Protein AF-A0A917UNG3-F1 (afdb_monomer_lite)

Structure (mmCIF, N/CA/C/O backbone):
data_AF-A0A917UNG3-F1
#
_entry.id   AF-A0A917UNG3-F1
#
loop_
_atom_site.group_PDB
_atom_site.id
_atom_site.type_symbol
_atom_site.label_atom_id
_atom_site.label_alt_id
_atom_site.label_comp_id
_atom_site.label_asym_id
_atom_site.label_entity_id
_atom_site.label_seq_id
_atom_site.pdbx_PDB_ins_code
_atom_site.Cartn_x
_atom_site.Cartn_y
_atom_site.Cartn_z
_atom_site.occupancy
_atom_site.B_iso_or_equiv
_atom_site.auth_seq_id
_atom_site.auth_comp_id
_atom_site.auth_asym_id
_atom_site.auth_atom_id
_atom_site.pdbx_PDB_model_num
ATOM 1 N N . MET A 1 1 ? 57.508 16.792 -42.047 1.00 43.53 1 MET A N 1
ATOM 2 C CA . MET A 1 1 ? 57.304 18.054 -41.304 1.00 43.53 1 MET A CA 1
ATOM 3 C C . MET A 1 1 ? 55.805 18.259 -41.135 1.00 43.53 1 MET A C 1
ATOM 5 O O . MET A 1 1 ? 55.122 18.551 -42.105 1.00 43.53 1 MET A O 1
ATOM 9 N N . LEU A 1 2 ? 55.285 17.939 -39.946 1.00 44.38 2 LEU A N 1
ATOM 10 C CA . LEU A 1 2 ? 53.862 18.017 -39.610 1.00 44.38 2 LEU A CA 1
ATOM 11 C C . LEU A 1 2 ? 53.456 19.466 -39.311 1.00 44.38 2 LEU A C 1
ATOM 13 O O . LEU A 1 2 ? 53.885 20.000 -38.296 1.00 44.38 2 LEU A O 1
ATOM 17 N N . THR A 1 3 ? 52.541 20.039 -40.087 1.00 54.66 3 THR A N 1
ATOM 18 C CA . THR A 1 3 ? 51.684 21.157 -39.641 1.00 54.66 3 THR A CA 1
ATOM 19 C C . THR A 1 3 ? 50.351 21.109 -40.379 1.00 54.66 3 THR A C 1
ATOM 21 O O . THR A 1 3 ? 50.034 21.930 -41.234 1.00 54.66 3 THR A O 1
ATOM 24 N N . ARG A 1 4 ? 49.529 20.110 -40.049 1.00 50.25 4 ARG A N 1
ATOM 25 C CA . ARG A 1 4 ? 48.112 20.110 -40.437 1.00 50.25 4 ARG A CA 1
ATOM 26 C C . ARG A 1 4 ? 47.248 19.423 -39.383 1.00 50.25 4 ARG A C 1
ATOM 28 O O . ARG A 1 4 ? 46.488 18.520 -39.691 1.00 50.25 4 ARG A O 1
ATOM 35 N N . TRP A 1 5 ? 47.417 19.821 -38.124 1.00 50.56 5 TRP A N 1
ATOM 36 C CA . TRP A 1 5 ? 46.654 19.274 -36.997 1.00 50.56 5 TRP A CA 1
ATOM 37 C C . TRP A 1 5 ? 46.391 20.327 -35.918 1.00 50.56 5 TRP A C 1
ATOM 39 O O . TRP A 1 5 ? 46.641 20.101 -34.743 1.00 50.56 5 TRP A O 1
ATOM 49 N N . ASN A 1 6 ? 45.911 21.515 -36.296 1.00 56.78 6 ASN A N 1
ATOM 50 C CA . ASN A 1 6 ? 45.450 22.465 -35.279 1.00 56.78 6 ASN A CA 1
ATOM 51 C C . ASN A 1 6 ? 44.315 23.373 -35.763 1.00 56.78 6 ASN A C 1
ATOM 53 O O . ASN A 1 6 ? 44.418 24.593 -35.767 1.00 56.78 6 ASN A O 1
ATOM 57 N N . ALA A 1 7 ? 43.213 22.759 -36.199 1.00 53.22 7 ALA A N 1
ATOM 58 C CA . ALA A 1 7 ? 41.981 23.479 -36.534 1.00 53.22 7 ALA A CA 1
ATOM 59 C C . ALA A 1 7 ? 40.716 22.813 -35.959 1.00 53.22 7 ALA A C 1
ATOM 61 O O . ALA A 1 7 ? 39.619 23.043 -36.455 1.00 53.22 7 ALA A O 1
ATOM 62 N N . ALA A 1 8 ? 40.854 21.987 -34.916 1.00 49.03 8 ALA A N 1
ATOM 63 C CA . ALA A 1 8 ? 39.733 21.274 -34.292 1.00 49.03 8 ALA A CA 1
ATOM 64 C C . ALA A 1 8 ? 39.505 21.659 -32.818 1.00 49.03 8 ALA A C 1
ATOM 66 O O . ALA A 1 8 ? 38.827 20.946 -32.088 1.00 49.03 8 ALA A O 1
ATOM 67 N N . LEU A 1 9 ? 40.017 22.812 -32.372 1.00 49.12 9 LEU A N 1
ATOM 68 C CA . LEU A 1 9 ? 39.648 23.413 -31.082 1.00 49.12 9 LEU A CA 1
ATOM 69 C C . LEU A 1 9 ? 38.405 24.299 -31.233 1.00 49.12 9 LEU A C 1
ATOM 71 O O . LEU A 1 9 ? 38.403 25.482 -30.901 1.00 49.12 9 LEU A O 1
ATOM 75 N N . ARG A 1 10 ? 37.331 23.728 -31.780 1.00 54.03 10 ARG A N 1
ATOM 76 C CA . ARG A 1 10 ? 36.032 24.393 -31.870 1.00 54.03 10 ARG A CA 1
ATOM 77 C C . ARG A 1 10 ? 34.933 23.370 -31.653 1.00 54.03 10 ARG A C 1
ATOM 79 O O . ARG A 1 10 ? 34.353 22.902 -32.613 1.00 54.03 10 ARG A O 1
ATOM 86 N N . VAL A 1 11 ? 34.713 23.006 -30.395 1.00 52.62 11 VAL A N 1
ATOM 87 C CA . VAL A 1 11 ? 33.406 22.805 -29.746 1.00 52.62 11 VAL A CA 1
ATOM 88 C C . VAL A 1 11 ? 33.726 22.517 -28.281 1.00 52.62 11 VAL A C 1
ATOM 90 O O . VAL A 1 11 ? 34.407 21.547 -27.960 1.00 52.62 11 VAL A O 1
ATOM 93 N N . GLY A 1 12 ? 33.266 23.394 -27.390 1.00 49.66 12 GLY A N 1
ATOM 94 C CA . GLY A 1 12 ? 33.350 23.178 -25.955 1.00 49.66 12 GLY A CA 1
ATOM 95 C C . GLY A 1 12 ? 32.573 21.924 -25.577 1.00 49.66 12 GLY A C 1
ATOM 96 O O . GLY A 1 12 ? 31.346 21.927 -25.556 1.00 49.66 12 GLY A O 1
ATOM 97 N N . THR A 1 13 ? 33.282 20.851 -25.249 1.00 51.31 13 THR A N 1
ATOM 98 C CA . THR A 1 13 ? 32.695 19.665 -24.628 1.00 51.31 13 THR A CA 1
ATOM 99 C C . THR A 1 13 ? 32.5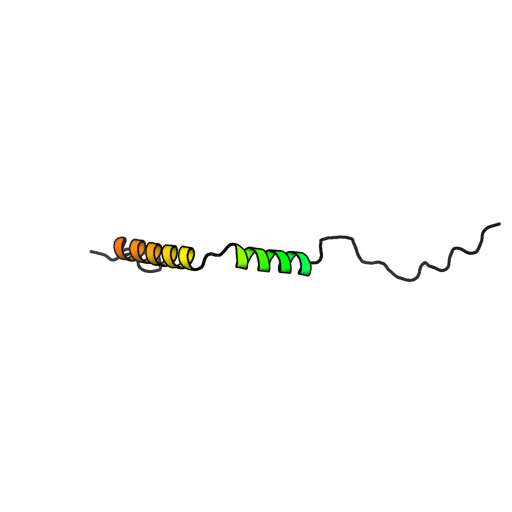62 19.917 -23.128 1.00 51.31 13 THR A C 1
ATOM 101 O O . THR A 1 13 ? 33.272 19.335 -22.310 1.00 51.31 13 THR A O 1
ATOM 104 N N . ALA A 1 14 ? 31.653 20.816 -22.746 1.00 52.84 14 ALA A N 1
ATOM 105 C CA . ALA A 1 14 ? 31.179 20.910 -21.370 1.00 52.84 14 ALA A CA 1
ATOM 106 C C . ALA A 1 14 ? 30.150 19.793 -21.133 1.00 52.84 14 ALA A C 1
ATOM 108 O O . ALA A 1 14 ? 28.946 20.014 -21.095 1.00 52.84 14 ALA A O 1
ATOM 109 N N . GLY A 1 15 ? 30.646 18.566 -21.018 1.00 54.97 15 GLY A N 1
ATOM 110 C CA . GLY A 1 15 ? 29.859 17.378 -20.710 1.00 54.97 15 GLY A CA 1
ATOM 111 C C . GLY A 1 15 ? 30.682 16.456 -19.828 1.00 54.97 15 GLY A C 1
ATOM 112 O O . GLY A 1 15 ? 31.167 15.427 -20.277 1.00 54.97 15 GLY A O 1
ATOM 113 N N . SER A 1 16 ? 30.911 16.875 -18.582 1.00 56.69 16 SER A N 1
ATOM 114 C CA . SER A 1 16 ? 31.498 16.030 -17.534 1.00 56.69 16 SER A CA 1
ATOM 115 C C . SER A 1 16 ? 30.757 14.680 -17.507 1.00 56.69 16 SER A C 1
ATOM 117 O O . SER A 1 16 ? 29.524 14.709 -17.500 1.00 56.69 16 SER A O 1
ATOM 119 N N . PRO A 1 17 ? 31.431 13.511 -17.464 1.00 53.19 17 PRO A N 1
ATOM 120 C CA . PRO A 1 17 ? 30.779 12.200 -17.473 1.00 53.19 17 PRO A CA 1
ATOM 121 C C . PRO A 1 17 ? 30.225 11.882 -16.078 1.00 53.19 17 PRO A C 1
ATOM 123 O O . PRO A 1 17 ? 30.488 10.836 -15.491 1.00 53.19 17 PRO A O 1
ATOM 126 N N . ARG A 1 18 ? 29.507 12.834 -15.483 1.00 59.12 18 ARG A N 1
ATOM 127 C CA . ARG A 1 18 ? 28.858 12.649 -14.201 1.00 59.12 18 ARG A CA 1
ATOM 128 C C . ARG A 1 18 ? 27.466 12.109 -14.457 1.00 59.12 18 ARG A C 1
ATOM 130 O O . ARG A 1 18 ? 26.562 12.844 -14.843 1.00 59.12 18 ARG A O 1
ATOM 137 N N . SER A 1 19 ? 27.317 10.852 -14.059 1.00 63.78 19 SER A N 1
ATOM 138 C CA . SER A 1 19 ? 26.067 10.147 -13.770 1.00 63.78 19 SER A CA 1
ATOM 139 C C . SER A 1 19 ? 25.427 9.463 -14.983 1.00 63.78 19 SER A C 1
ATOM 141 O O . SER A 1 19 ? 25.231 10.112 -16.011 1.00 63.78 19 SER A O 1
ATOM 143 N N . PRO A 1 20 ? 25.033 8.175 -14.873 1.00 57.78 20 PRO A N 1
ATOM 144 C CA . PRO A 1 20 ? 24.107 7.592 -15.834 1.00 57.78 20 PRO A CA 1
ATOM 145 C C . PRO A 1 20 ? 22.882 8.504 -15.903 1.00 57.78 20 PRO A C 1
ATOM 147 O O . PRO A 1 20 ? 22.362 8.940 -14.872 1.00 57.78 20 PRO A O 1
ATOM 150 N N . SER A 1 21 ? 22.491 8.859 -17.124 1.00 66.69 21 SER A N 1
ATOM 151 C CA . SER A 1 21 ? 21.425 9.813 -17.400 1.00 66.69 2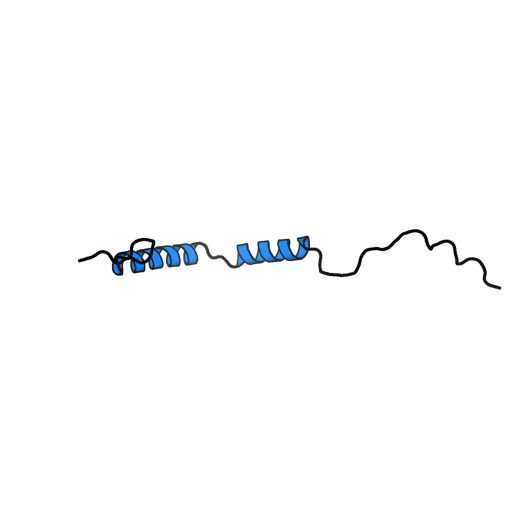1 SER A CA 1
ATOM 152 C C . SER A 1 21 ? 20.204 9.478 -16.547 1.00 66.69 21 SER A C 1
ATOM 154 O O . SER A 1 21 ? 19.708 8.350 -16.552 1.00 66.69 21 SER A O 1
ATOM 156 N N . CYS A 1 22 ? 19.743 10.468 -15.783 1.00 65.94 22 CYS A N 1
ATOM 157 C CA . CYS A 1 22 ? 18.640 10.374 -14.825 1.00 65.94 22 CYS A CA 1
ATOM 158 C C . CYS A 1 22 ? 17.446 9.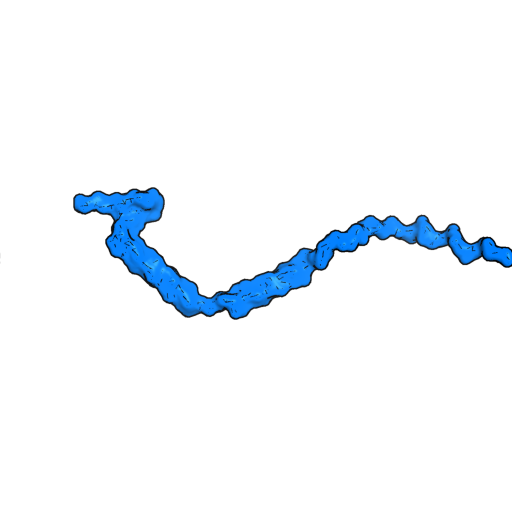551 -15.367 1.00 65.94 22 CYS A C 1
ATOM 160 O O . CYS A 1 22 ? 16.829 8.775 -14.644 1.00 65.94 22 CYS A O 1
ATOM 162 N N . CYS A 1 23 ? 17.194 9.616 -16.678 1.00 77.81 23 CYS A N 1
ATOM 163 C CA . CYS A 1 23 ? 16.168 8.864 -17.397 1.00 77.81 23 CYS A CA 1
ATOM 164 C C . CYS A 1 23 ? 16.309 7.331 -17.326 1.00 77.81 23 CYS A C 1
ATOM 166 O O . CYS A 1 23 ? 15.314 6.653 -17.076 1.00 77.81 23 CYS A O 1
ATOM 168 N N . ALA A 1 24 ? 17.508 6.769 -17.521 1.00 81.69 24 ALA A N 1
ATOM 169 C CA . ALA A 1 24 ? 17.716 5.316 -17.524 1.00 81.69 24 ALA A CA 1
ATOM 170 C C . ALA A 1 24 ? 17.562 4.726 -16.114 1.00 81.69 24 ALA A C 1
ATOM 172 O O . ALA A 1 24 ? 16.891 3.709 -15.918 1.00 81.69 24 ALA A O 1
ATOM 173 N N . LEU A 1 25 ? 18.099 5.428 -15.113 1.00 85.94 25 LEU A N 1
ATOM 174 C CA . LEU A 1 25 ? 17.903 5.090 -13.706 1.00 85.94 25 LEU A CA 1
ATOM 175 C C . LEU A 1 25 ? 16.422 5.194 -13.311 1.00 85.94 25 LEU A C 1
ATOM 177 O O . LEU A 1 25 ? 15.894 4.300 -12.654 1.00 85.94 25 LEU A O 1
ATOM 181 N N . HIS A 1 26 ? 15.723 6.244 -13.745 1.00 86.94 26 HIS A N 1
ATOM 182 C CA . HIS A 1 26 ? 14.302 6.425 -13.449 1.00 86.94 26 HIS A CA 1
ATOM 183 C C . HIS A 1 26 ? 13.418 5.367 -14.122 1.00 86.94 26 HIS A C 1
ATOM 185 O O . HIS A 1 26 ? 12.466 4.891 -13.501 1.00 86.94 26 HIS A O 1
ATOM 191 N N . ALA A 1 27 ? 13.733 4.958 -15.354 1.00 87.56 27 ALA A N 1
ATOM 192 C CA . ALA A 1 27 ? 13.035 3.872 -16.040 1.00 87.56 27 ALA A CA 1
ATOM 193 C C . ALA A 1 27 ? 13.198 2.544 -15.287 1.00 87.56 27 ALA A C 1
ATOM 195 O O . ALA A 1 27 ? 12.210 1.856 -15.015 1.00 87.56 27 ALA A O 1
ATOM 196 N N . TYR A 1 28 ? 14.424 2.236 -14.859 1.00 85.69 28 TYR A N 1
ATOM 197 C CA . TYR A 1 28 ? 14.713 1.047 -14.064 1.00 85.69 28 TYR A CA 1
ATOM 198 C C . TYR A 1 28 ? 14.015 1.070 -12.697 1.00 85.69 28 TYR A C 1
ATOM 200 O O . TYR A 1 28 ? 13.374 0.094 -12.311 1.00 85.69 28 TYR A O 1
ATOM 208 N N . LEU A 1 29 ? 14.053 2.196 -11.978 1.00 85.06 29 LEU A N 1
ATOM 209 C CA . LEU A 1 29 ? 13.366 2.340 -10.690 1.00 85.06 29 LEU A CA 1
ATOM 210 C C . LEU A 1 29 ? 11.842 2.253 -10.833 1.00 85.06 29 LEU A C 1
ATOM 212 O O . LEU A 1 29 ? 11.184 1.685 -9.964 1.00 85.06 29 LEU A O 1
ATOM 216 N N . ARG A 1 30 ? 11.266 2.765 -11.929 1.00 83.88 30 ARG A N 1
ATOM 217 C CA . ARG A 1 30 ? 9.834 2.626 -12.225 1.00 83.88 30 ARG A CA 1
ATOM 218 C C . ARG A 1 30 ? 9.463 1.165 -12.463 1.00 83.88 30 ARG A C 1
ATOM 220 O O . ARG A 1 30 ? 8.518 0.691 -11.838 1.00 83.88 30 ARG A O 1
ATOM 227 N N . TRP A 1 31 ? 10.206 0.459 -13.316 1.00 86.00 31 TRP A N 1
ATOM 228 C CA . TRP A 1 31 ? 9.982 -0.964 -13.569 1.00 86.00 31 TRP A CA 1
ATOM 229 C C . TRP A 1 31 ? 10.133 -1.777 -12.278 1.00 86.00 31 TRP A C 1
ATOM 231 O O . TRP A 1 31 ? 9.223 -2.514 -11.910 1.00 86.00 31 TRP A O 1
ATOM 241 N N . ARG A 1 32 ? 11.210 -1.562 -11.515 1.00 77.94 32 ARG A N 1
ATOM 242 C CA . ARG A 1 32 ? 11.436 -2.227 -10.225 1.00 77.94 32 ARG A CA 1
ATOM 243 C C . ARG A 1 32 ? 10.288 -1.977 -9.244 1.00 77.94 32 ARG A C 1
ATOM 245 O O . ARG A 1 32 ? 9.753 -2.917 -8.671 1.00 77.94 32 ARG A O 1
ATOM 252 N N . ASN A 1 33 ? 9.856 -0.728 -9.080 1.00 76.69 33 ASN A N 1
ATOM 253 C CA . ASN A 1 33 ? 8.786 -0.382 -8.142 1.00 76.69 33 ASN A CA 1
ATOM 254 C C . ASN A 1 33 ? 7.410 -0.923 -8.553 1.00 76.69 33 ASN A C 1
ATOM 256 O O . ASN A 1 33 ? 6.568 -1.129 -7.680 1.00 76.69 33 ASN A O 1
ATOM 260 N N . GLN A 1 34 ? 7.171 -1.149 -9.846 1.00 74.75 34 GLN A N 1
ATOM 261 C CA . GLN A 1 34 ? 5.954 -1.811 -10.319 1.00 74.75 34 GLN A CA 1
ATOM 262 C C . GLN A 1 34 ? 6.020 -3.331 -10.132 1.00 74.75 34 GLN A C 1
ATOM 264 O O . GLN A 1 34 ? 5.055 -3.917 -9.657 1.00 74.75 34 GLN A O 1
ATOM 269 N N . ASN A 1 35 ? 7.168 -3.957 -10.406 1.00 71.69 35 ASN A N 1
ATOM 270 C CA . ASN A 1 35 ? 7.330 -5.414 -10.335 1.00 71.69 35 ASN A CA 1
ATOM 271 C C . ASN A 1 35 ? 7.596 -5.955 -8.915 1.00 71.69 35 ASN A C 1
ATOM 273 O O . ASN A 1 35 ? 7.461 -7.148 -8.687 1.00 71.69 35 ASN A O 1
ATOM 277 N N . THR A 1 36 ? 7.959 -5.115 -7.938 1.00 67.00 36 THR A N 1
ATOM 278 C CA . THR A 1 36 ? 8.118 -5.532 -6.523 1.00 67.00 36 THR A CA 1
ATOM 279 C C . THR A 1 36 ? 6.814 -5.422 -5.714 1.00 67.00 36 THR A C 1
ATOM 281 O O . THR A 1 36 ? 6.720 -5.934 -4.599 1.00 67.00 36 THR A O 1
ATOM 284 N N . ARG A 1 37 ? 5.782 -4.742 -6.228 1.00 71.19 37 ARG A N 1
ATOM 285 C CA . ARG A 1 37 ? 4.545 -4.496 -5.475 1.00 71.19 37 ARG A CA 1
ATOM 286 C C . ARG A 1 37 ? 3.499 -5.558 -5.790 1.00 71.19 37 ARG A C 1
ATOM 288 O O . ARG A 1 37 ? 2.771 -5.420 -6.761 1.00 71.19 37 ARG A O 1
ATOM 295 N N . HIS A 1 38 ? 3.355 -6.551 -4.914 1.00 75.00 38 HIS A N 1
ATOM 296 C CA . HIS A 1 38 ? 2.139 -7.364 -4.869 1.00 75.00 38 HIS A CA 1
ATOM 297 C C . HIS A 1 38 ? 1.006 -6.535 -4.238 1.00 75.00 38 HIS A C 1
ATOM 299 O O . HIS A 1 38 ? 1.040 -6.281 -3.026 1.00 75.00 38 HIS A O 1
ATOM 305 N N . PRO A 1 39 ? 0.018 -6.074 -5.028 1.00 76.25 39 PRO A N 1
ATOM 306 C CA . PRO A 1 39 ? -1.054 -5.216 -4.526 1.00 76.25 39 PRO A CA 1
ATOM 307 C C . PRO A 1 39 ? -1.866 -5.905 -3.424 1.00 76.25 39 PRO A C 1
ATOM 309 O O . PRO A 1 39 ? -2.297 -5.236 -2.486 1.00 76.25 39 PRO A O 1
ATOM 312 N N . ASP A 1 40 ? -1.981 -7.231 -3.473 1.00 80.50 40 ASP A N 1
ATOM 313 C CA . ASP A 1 40 ? -2.740 -8.017 -2.500 1.00 80.50 40 ASP A CA 1
ATOM 314 C C . ASP A 1 40 ? -2.062 -8.073 -1.130 1.00 80.50 40 ASP A C 1
ATOM 316 O O . ASP A 1 40 ? -2.727 -7.940 -0.105 1.00 80.50 40 ASP A O 1
ATOM 320 N N . ILE A 1 41 ? -0.727 -8.152 -1.090 1.00 81.31 41 ILE A N 1
ATOM 321 C CA . ILE A 1 41 ? 0.042 -8.088 0.163 1.00 81.31 41 ILE A CA 1
ATOM 322 C C . ILE A 1 41 ? -0.097 -6.694 0.789 1.00 81.31 41 ILE A C 1
ATOM 324 O O . ILE A 1 41 ? -0.284 -6.561 1.998 1.00 81.31 41 ILE A O 1
ATOM 328 N N . LEU A 1 42 ? -0.079 -5.636 -0.027 1.00 81.62 42 LEU A N 1
ATOM 329 C CA . LEU A 1 42 ? -0.300 -4.266 0.448 1.00 81.62 42 LEU A CA 1
ATOM 330 C C . LEU A 1 42 ? -1.739 -4.047 0.929 1.00 81.62 42 LEU A C 1
ATOM 332 O O . LEU A 1 42 ? -1.959 -3.346 1.920 1.00 81.62 42 LEU A O 1
ATOM 336 N N . ALA A 1 43 ? -2.719 -4.637 0.247 1.00 83.44 43 ALA A N 1
ATOM 337 C CA . ALA A 1 43 ? -4.113 -4.615 0.666 1.00 83.44 43 ALA A CA 1
ATOM 338 C C . ALA A 1 43 ? -4.296 -5.356 2.000 1.00 83.44 43 ALA A C 1
ATOM 340 O O . ALA A 1 43 ? -4.935 -4.819 2.907 1.00 83.44 43 ALA A O 1
ATOM 341 N N . ALA A 1 44 ? -3.667 -6.523 2.160 1.00 86.25 44 ALA A N 1
ATOM 342 C CA . ALA A 1 44 ? -3.647 -7.284 3.405 1.00 86.25 44 ALA A CA 1
ATOM 343 C C . ALA A 1 44 ? -2.998 -6.484 4.548 1.00 86.25 44 ALA A C 1
ATOM 345 O O . ALA A 1 44 ? -3.606 -6.313 5.601 1.00 86.25 44 ALA A O 1
ATOM 346 N N . GLN A 1 45 ? -1.833 -5.872 4.321 1.00 88.19 45 GLN A N 1
ATOM 347 C CA . GLN A 1 45 ? -1.169 -5.022 5.319 1.00 88.19 45 GLN A CA 1
ATOM 348 C C . GLN A 1 45 ? -1.986 -3.777 5.697 1.00 88.19 45 GLN A C 1
ATOM 350 O O . GLN A 1 45 ? -1.912 -3.294 6.828 1.00 88.19 45 GLN A O 1
ATOM 355 N N . ARG A 1 46 ? -2.757 -3.200 4.766 1.00 88.50 46 ARG A N 1
ATOM 356 C CA . ARG A 1 46 ? -3.661 -2.077 5.073 1.00 88.50 46 ARG A CA 1
ATOM 357 C C . ARG A 1 46 ? -4.835 -2.520 5.939 1.00 88.50 46 ARG A C 1
ATOM 359 O O . ARG A 1 46 ? -5.157 -1.801 6.884 1.00 88.50 46 ARG A O 1
ATOM 366 N N . LYS A 1 47 ? -5.430 -3.681 5.645 1.00 88.62 47 LYS A N 1
ATOM 367 C CA . LYS A 1 47 ? -6.481 -4.2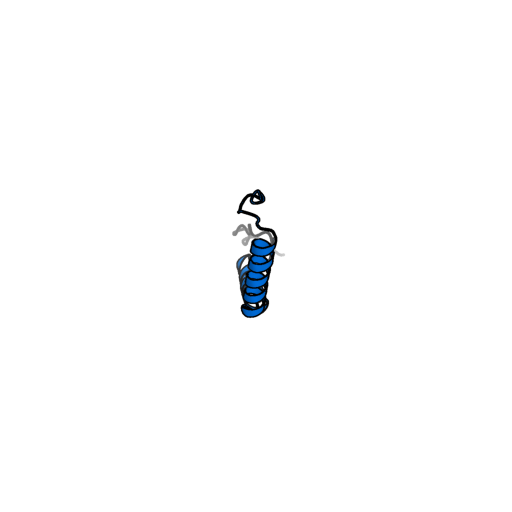92 6.474 1.00 88.62 47 LYS A CA 1
ATOM 368 C C . LYS A 1 47 ? -5.960 -4.585 7.880 1.00 88.62 47 LYS A C 1
ATOM 370 O O . LYS A 1 47 ? -6.596 -4.191 8.850 1.00 88.62 47 LYS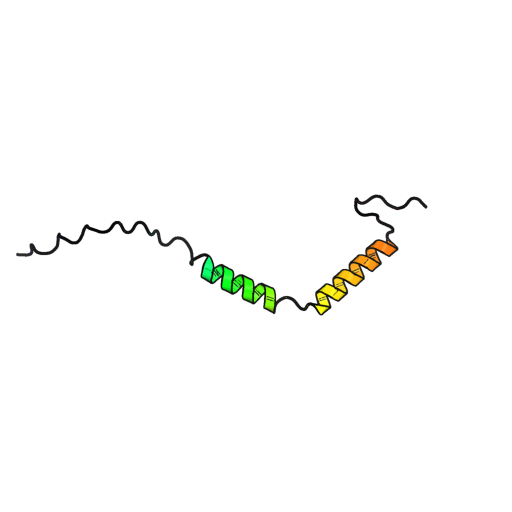 A O 1
ATOM 375 N N . GLU A 1 48 ? -4.757 -5.140 7.981 1.00 87.94 48 GLU A N 1
ATOM 376 C CA . GLU A 1 48 ? -4.123 -5.431 9.266 1.00 87.94 48 GLU A CA 1
ATOM 377 C C . GLU A 1 48 ? -3.843 -4.156 10.077 1.00 87.94 48 GLU A C 1
ATOM 379 O O . GLU A 1 48 ? -4.226 -4.051 11.237 1.00 87.94 48 GLU A O 1
ATOM 384 N N . ARG A 1 49 ? -3.296 -3.100 9.457 1.00 88.44 49 ARG A N 1
ATOM 385 C CA . ARG A 1 49 ? -3.122 -1.804 10.145 1.00 88.44 49 ARG A CA 1
ATOM 386 C C . ARG A 1 49 ? -4.442 -1.149 10.546 1.00 88.44 49 ARG A C 1
ATOM 388 O O . ARG A 1 49 ? -4.459 -0.388 11.510 1.00 88.44 49 ARG A O 1
ATOM 395 N N . ALA A 1 50 ? -5.523 -1.379 9.803 1.00 85.94 50 ALA A N 1
ATOM 396 C CA . ALA A 1 50 ? -6.851 -0.920 10.194 1.00 85.94 50 ALA A CA 1
ATOM 397 C C . ALA A 1 50 ? -7.369 -1.689 11.416 1.00 85.94 50 ALA A C 1
ATOM 399 O O . ALA A 1 50 ? -7.823 -1.039 12.353 1.00 85.94 50 ALA A O 1
ATOM 400 N N . ARG A 1 51 ? -7.197 -3.017 11.447 1.00 87.25 51 ARG A N 1
ATOM 401 C CA . ARG A 1 51 ? -7.535 -3.874 12.592 1.00 87.25 51 ARG A CA 1
ATOM 402 C C . ARG A 1 51 ? -6.764 -3.482 13.852 1.00 87.25 51 ARG A C 1
ATOM 404 O O . ARG A 1 51 ? -7.371 -3.213 14.882 1.00 87.25 51 ARG A O 1
ATOM 411 N N . ILE A 1 52 ? -5.444 -3.332 13.743 1.00 85.44 52 ILE A N 1
ATOM 412 C CA . ILE A 1 52 ? -4.592 -2.882 14.853 1.00 85.44 52 ILE A CA 1
ATOM 413 C C . ILE A 1 52 ? -5.041 -1.502 15.361 1.00 85.44 52 ILE A C 1
ATOM 415 O O . ILE A 1 52 ? -4.984 -1.228 16.556 1.00 85.44 52 ILE A O 1
ATOM 419 N N . ARG A 1 53 ? -5.503 -0.609 14.477 1.00 82.94 53 ARG A N 1
ATOM 420 C CA . ARG A 1 53 ? -5.975 0.726 14.874 1.00 82.94 53 ARG A CA 1
ATOM 421 C C . ARG A 1 53 ? -7.345 0.691 15.554 1.00 82.94 53 ARG A C 1
ATOM 423 O O . ARG A 1 53 ? -7.534 1.444 16.505 1.00 82.94 53 ARG A O 1
ATOM 430 N N . SER A 1 54 ? -8.271 -0.151 15.089 1.00 77.62 54 SER A N 1
ATOM 431 C CA . SER A 1 54 ? -9.569 -0.346 15.749 1.00 77.62 54 SER A CA 1
ATOM 432 C C . SER A 1 54 ? -9.412 -1.011 17.110 1.00 77.62 54 SER A C 1
ATOM 434 O O . SER A 1 54 ? -10.077 -0.611 18.053 1.00 77.62 54 SER A O 1
ATOM 436 N N . GLU A 1 55 ? -8.490 -1.965 17.228 1.00 82.00 55 GLU A N 1
ATOM 437 C CA . GLU A 1 55 ? -8.201 -2.663 18.481 1.00 82.00 55 GLU A CA 1
ATOM 438 C C . GLU A 1 55 ? -7.513 -1.752 19.499 1.00 82.00 55 GLU A C 1
ATOM 440 O O . GLU A 1 55 ? -7.872 -1.738 20.670 1.00 82.00 55 GLU A O 1
ATOM 445 N N . LYS A 1 56 ? -6.573 -0.914 19.050 1.00 82.19 56 LYS A N 1
ATOM 446 C CA . LYS A 1 56 ? -5.919 0.062 19.931 1.00 82.19 56 LYS A CA 1
ATOM 447 C C . LYS A 1 56 ? -6.781 1.293 20.241 1.00 82.19 56 LYS A C 1
ATOM 449 O O . LYS A 1 56 ? -6.386 2.087 21.088 1.00 82.19 56 LYS A O 1
ATOM 454 N N . GLY A 1 57 ? -7.898 1.512 19.539 1.00 73.88 57 GLY A N 1
ATOM 455 C CA . GLY A 1 57 ? -8.760 2.685 19.743 1.00 73.88 57 GLY A CA 1
ATOM 456 C C . GLY A 1 57 ? -8.050 4.032 19.522 1.00 73.88 57 GLY A C 1
ATOM 457 O O . GLY A 1 57 ? -8.377 5.027 20.169 1.00 73.88 57 GLY A O 1
ATOM 458 N N . ILE A 1 58 ? -7.041 4.079 18.641 1.00 70.88 58 ILE A N 1
ATOM 459 C CA . ILE A 1 58 ? -6.207 5.276 18.439 1.00 70.88 58 ILE A CA 1
ATOM 460 C C . ILE A 1 58 ? -6.784 6.134 17.310 1.00 70.88 58 ILE A C 1
ATOM 462 O O . ILE A 1 58 ? -6.778 5.737 16.139 1.00 70.88 58 ILE A O 1
ATOM 466 N N . ARG A 1 59 ? -7.219 7.355 17.646 1.00 69.31 59 ARG A N 1
ATOM 467 C CA . ARG A 1 59 ? -7.586 8.383 16.661 1.00 69.31 59 ARG A CA 1
ATOM 468 C C . ARG A 1 59 ? -6.326 8.885 15.949 1.00 69.31 59 ARG A C 1
ATOM 470 O O . ARG A 1 59 ? -5.256 8.986 16.551 1.00 69.31 59 ARG A O 1
ATOM 477 N N . TRP A 1 60 ? -6.442 9.225 14.664 1.00 66.44 60 TRP A N 1
ATOM 478 C CA . TRP A 1 60 ? -5.374 9.909 13.925 1.00 66.44 60 TRP A CA 1
ATOM 479 C C . TRP A 1 60 ? -4.858 11.104 14.745 1.00 66.44 60 TRP A C 1
ATOM 481 O O . TRP A 1 60 ? -5.647 11.962 15.135 1.00 66.44 60 TRP A O 1
ATOM 491 N N . GLY A 1 61 ? -3.561 11.104 15.066 1.00 74.25 61 GLY A N 1
ATOM 492 C CA . GLY A 1 61 ? -2.957 12.034 16.031 1.00 74.25 61 GLY A CA 1
ATOM 493 C C . GLY A 1 61 ? -2.531 11.408 17.367 1.00 74.25 61 GLY A C 1
ATOM 494 O O . GLY A 1 61 ? -2.042 12.125 18.229 1.00 74.25 61 GLY A O 1
ATOM 495 N N . GLY A 1 62 ? -2.683 10.091 17.555 1.00 69.81 62 GLY A N 1
ATOM 496 C CA . GLY A 1 62 ? -2.090 9.374 18.694 1.00 69.81 62 GLY A CA 1
ATOM 497 C C . GLY A 1 62 ? -2.830 9.544 20.022 1.00 69.81 62 GLY A C 1
ATOM 498 O O . GLY A 1 62 ? -2.333 9.101 21.052 1.00 69.81 62 GLY A O 1
ATOM 499 N N . ARG A 1 63 ? -4.015 10.163 20.017 1.00 66.50 63 ARG A N 1
ATOM 500 C CA . ARG A 1 63 ? -4.824 10.333 21.226 1.00 66.50 63 ARG A CA 1
ATOM 501 C C . ARG A 1 63 ? -5.687 9.078 21.425 1.00 66.50 63 ARG A C 1
ATOM 503 O O . ARG A 1 63 ? -6.514 8.798 20.548 1.00 66.50 63 ARG A O 1
ATOM 510 N N . PRO A 1 64 ? -5.483 8.301 22.503 1.00 65.75 64 PRO A N 1
ATOM 511 C CA . PRO A 1 64 ? -6.353 7.173 22.811 1.00 65.75 64 PRO A CA 1
ATOM 512 C C . PRO A 1 64 ? -7.764 7.691 23.111 1.00 65.75 64 PRO A C 1
ATOM 514 O O . PRO A 1 64 ? -7.925 8.756 23.716 1.00 65.75 64 PRO A O 1
ATOM 517 N N . LEU A 1 65 ? -8.782 6.969 22.639 1.00 65.31 65 LEU A N 1
ATOM 518 C CA . LEU A 1 65 ? -10.162 7.193 23.063 1.00 65.31 65 LEU A CA 1
ATOM 519 C C . LEU A 1 65 ? -10.232 6.914 24.570 1.00 65.31 65 LEU A C 1
ATOM 521 O O . LEU A 1 65 ? -9.866 5.826 25.009 1.00 65.31 65 LEU A O 1
ATOM 525 N N . ALA A 1 66 ? -10.610 7.923 25.357 1.00 67.06 66 ALA A N 1
ATOM 526 C CA . ALA A 1 66 ? -10.885 7.732 26.776 1.00 67.06 66 ALA A CA 1
ATOM 527 C C . ALA A 1 66 ? -12.028 6.713 26.927 1.00 67.06 66 ALA A C 1
ATOM 529 O O . ALA A 1 66 ? -12.957 6.736 26.115 1.00 67.06 66 ALA A O 1
ATOM 530 N N . ALA A 1 67 ? -11.878 5.818 27.908 1.00 64.75 67 ALA A N 1
ATOM 531 C CA . ALA A 1 67 ? -12.823 4.752 28.231 1.00 64.75 67 ALA A CA 1
ATOM 532 C C . ALA A 1 67 ? -14.208 5.292 28.608 1.00 64.75 67 ALA A C 1
ATOM 534 O O . ALA A 1 67 ? -14.258 6.378 29.233 1.00 64.75 67 ALA A O 1
#

Sequence (67 aa):
MLTRWNAALRVGTAGSPRSPSCCALHAYLRWRNQNTRHPDILAAQRKERARIRSEKGIRWGGRPLAA

Secondary structure (DSSP, 8-state):
----------S-------SS-HHHHHHHHHHHHHHT--HHHHHHHHHHHHHHHHHHTEETTTEEPP-

pLDDT: mean 70.65, std 13.61, range [43.53, 88.62]

Organism: NCBI:txid1954

Radius of gyration: 29.01 Å; chains: 1; bounding 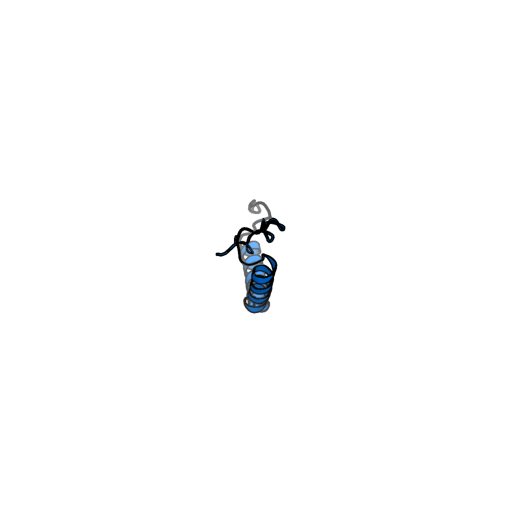box: 70×32×70 Å

Foldseek 3Di:
DDDDPPDPPPDPPPDDVPDDPPVVVVVVVVVVVVVVDPVVVVVVVVVVVVVVCVVQCADPPRDHDDD